Protein AF-A0A954UXJ1-F1 (afdb_monomer)

Foldseek 3Di:
DDDPVLVLLLVQQCVQQDPPQQRADALVSSCVSVVHDSVVSVVSQVVCVVVQQWDADVPRHIGGDD

Mean predicted aligned error: 3.39 Å

Sequence (66 aa):
MTSLTVENYVKAIYQLTGDEAEQSASTGAVAAALRVSPSSVTSMLKTLHEIGLAKYRPYDGVRLTD

Structure (mmCIF, N/CA/C/O backbone):
data_AF-A0A954UXJ1-F1
#
_entry.id   AF-A0A954UXJ1-F1
#
loop_
_atom_site.group_PDB
_atom_site.id
_atom_site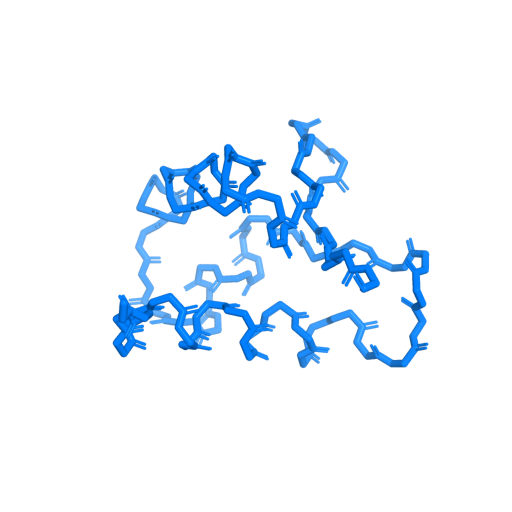.type_symbol
_atom_site.label_atom_id
_atom_site.label_alt_id
_atom_site.label_comp_id
_atom_site.label_asym_id
_atom_site.label_entity_id
_atom_site.label_seq_id
_atom_site.pdbx_PDB_ins_code
_atom_site.Cartn_x
_atom_site.Cartn_y
_atom_site.Cartn_z
_atom_site.occupancy
_atom_site.B_iso_or_equiv
_atom_site.auth_seq_id
_atom_site.auth_comp_id
_atom_site.auth_asym_id
_atom_site.auth_atom_id
_atom_site.pdbx_PDB_model_num
ATOM 1 N N . MET A 1 1 ? -19.482 -0.204 7.825 1.00 55.72 1 MET A N 1
ATOM 2 C CA . MET A 1 1 ? -19.414 0.868 6.810 1.00 55.72 1 MET A CA 1
ATOM 3 C C . MET A 1 1 ? -17.951 1.055 6.456 1.00 55.72 1 MET A C 1
ATOM 5 O O . MET A 1 1 ? -17.165 1.308 7.363 1.00 55.72 1 MET A O 1
ATOM 9 N N . THR A 1 2 ? -17.571 0.855 5.198 1.00 71.62 2 THR A N 1
ATOM 10 C CA . THR A 1 2 ? -16.255 1.273 4.694 1.00 71.62 2 THR A CA 1
ATOM 11 C C . THR A 1 2 ? -16.204 2.798 4.670 1.00 71.62 2 THR A C 1
ATOM 13 O O . THR A 1 2 ? -17.211 3.448 4.401 1.00 71.62 2 THR A O 1
ATOM 16 N N . SER A 1 3 ? -15.069 3.388 5.043 1.00 90.88 3 SER A N 1
ATOM 17 C CA . SER A 1 3 ? -14.905 4.841 4.970 1.00 90.88 3 SER A CA 1
ATOM 18 C C . SER A 1 3 ? -14.523 5.259 3.551 1.00 90.88 3 SER A C 1
ATOM 20 O O . SER A 1 3 ? -13.892 4.490 2.825 1.00 90.88 3 SER A O 1
ATOM 22 N N . LEU A 1 4 ? -14.808 6.514 3.191 1.00 93.38 4 LEU A N 1
ATOM 23 C CA . LEU A 1 4 ? -14.354 7.105 1.926 1.00 93.38 4 LEU A CA 1
ATOM 24 C C . LEU A 1 4 ? -12.833 6.954 1.734 1.00 93.38 4 LEU A C 1
ATOM 26 O O . LEU A 1 4 ? -12.346 6.762 0.624 1.00 93.38 4 LEU A O 1
ATOM 30 N N . THR A 1 5 ? -12.068 7.000 2.827 1.00 94.06 5 THR A N 1
ATOM 31 C CA . THR A 1 5 ? -10.623 6.763 2.797 1.00 94.06 5 THR A CA 1
ATOM 32 C C . THR A 1 5 ? -10.301 5.338 2.354 1.00 94.06 5 THR A C 1
ATOM 34 O O . THR A 1 5 ? -9.479 5.168 1.462 1.00 94.06 5 THR A O 1
ATOM 37 N N . VAL A 1 6 ? -10.954 4.322 2.927 1.00 94.88 6 VAL A N 1
ATOM 38 C CA . VAL A 1 6 ? -10.748 2.915 2.537 1.00 94.88 6 VAL A CA 1
ATOM 39 C C . VAL A 1 6 ? -11.058 2.718 1.053 1.00 94.88 6 VAL A C 1
ATOM 41 O O . VAL A 1 6 ? -10.245 2.146 0.331 1.00 94.88 6 VAL A O 1
ATOM 44 N N . GLU A 1 7 ? -12.180 3.260 0.581 1.00 95.12 7 GLU A N 1
ATOM 45 C CA . GLU A 1 7 ? -12.595 3.159 -0.823 1.00 95.12 7 GLU A CA 1
ATOM 46 C C . GLU A 1 7 ? -11.584 3.806 -1.777 1.00 95.12 7 GLU A C 1
ATOM 48 O O . GLU A 1 7 ? -11.225 3.210 -2.794 1.00 95.12 7 GLU A O 1
ATOM 53 N N . ASN A 1 8 ? -11.057 4.983 -1.427 1.00 96.56 8 ASN A N 1
ATOM 54 C CA . ASN A 1 8 ? -10.027 5.651 -2.223 1.00 96.56 8 ASN A CA 1
ATOM 55 C C . ASN A 1 8 ? -8.742 4.821 -2.325 1.00 96.56 8 ASN A C 1
ATOM 57 O O . ASN A 1 8 ? -8.146 4.750 -3.400 1.00 96.56 8 ASN A O 1
ATOM 61 N N . TYR A 1 9 ? -8.323 4.168 -1.237 1.00 96.31 9 TYR A N 1
ATOM 62 C CA . TYR A 1 9 ? -7.147 3.298 -1.260 1.00 96.31 9 TYR A CA 1
ATOM 63 C C . TYR A 1 9 ? -7.368 2.039 -2.093 1.00 96.31 9 TYR A C 1
ATOM 65 O O . TYR A 1 9 ? -6.517 1.714 -2.918 1.00 96.31 9 TYR A O 1
ATOM 73 N N . VAL A 1 10 ? -8.506 1.362 -1.928 1.00 94.50 10 VAL A N 1
ATOM 74 C CA . VAL A 1 10 ? -8.849 0.178 -2.731 1.00 94.50 10 VAL A CA 1
ATOM 75 C C . VAL A 1 10 ? -8.880 0.536 -4.216 1.00 94.50 10 VAL A C 1
ATOM 77 O O . VAL A 1 10 ? -8.245 -0.136 -5.026 1.00 94.50 10 VAL A O 1
ATOM 80 N N . LYS A 1 11 ? -9.526 1.652 -4.571 1.00 94.94 11 LYS A N 1
ATOM 81 C CA . LYS A 1 11 ? -9.589 2.137 -5.953 1.00 94.94 11 LYS A CA 1
ATOM 82 C C . LYS A 1 11 ? -8.208 2.464 -6.522 1.00 94.94 11 LYS A C 1
ATOM 84 O O . LYS A 1 11 ? -7.926 2.100 -7.659 1.00 94.94 11 LYS A O 1
ATOM 89 N N . ALA A 1 12 ? -7.350 3.129 -5.749 1.00 95.75 12 ALA A N 1
ATOM 90 C CA . ALA A 1 12 ? -5.994 3.448 -6.188 1.00 95.75 12 ALA A CA 1
ATOM 91 C C . ALA A 1 12 ? -5.154 2.185 -6.414 1.00 95.75 12 ALA A C 1
ATOM 93 O O . ALA A 1 12 ? -4.442 2.106 -7.410 1.00 95.75 12 ALA A O 1
ATOM 94 N N . ILE A 1 13 ? -5.257 1.190 -5.526 1.00 94.19 13 ILE A N 1
ATOM 95 C CA . ILE A 1 13 ? -4.562 -0.093 -5.696 1.00 94.19 13 ILE A CA 1
ATOM 96 C C . IL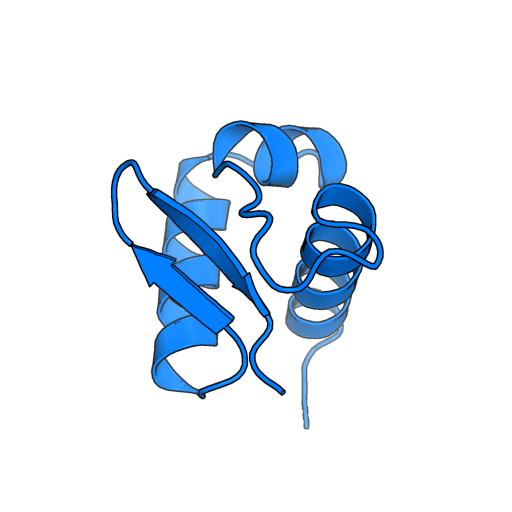E A 1 13 ? -5.069 -0.787 -6.962 1.00 94.19 13 ILE A C 1
ATOM 98 O O . ILE A 1 13 ? -4.245 -1.126 -7.801 1.00 94.19 13 ILE A O 1
ATOM 102 N N . TYR A 1 14 ? -6.389 -0.894 -7.154 1.00 93.06 14 TYR A N 1
ATOM 103 C CA . TYR A 1 14 ? -6.984 -1.491 -8.357 1.00 93.06 14 TYR A CA 1
ATOM 104 C C . TYR A 1 14 ? -6.479 -0.830 -9.650 1.00 93.06 14 TYR A C 1
ATOM 106 O O . TYR A 1 14 ? -6.083 -1.501 -10.597 1.00 93.06 14 TYR A O 1
ATOM 114 N N . GLN A 1 15 ? -6.434 0.505 -9.685 1.00 93.12 15 GLN A N 1
ATOM 115 C CA . GLN A 1 15 ? -5.948 1.253 -10.850 1.00 93.12 15 GLN A CA 1
ATOM 116 C C . GLN A 1 15 ? -4.452 1.047 -11.125 1.00 93.12 15 GLN A C 1
ATOM 118 O O . GLN A 1 15 ? -4.032 1.144 -12.275 1.00 93.12 15 GLN A O 1
ATOM 123 N N . LEU A 1 16 ? -3.650 0.800 -10.086 1.00 92.81 16 LEU A N 1
ATOM 124 C CA . LEU A 1 16 ? -2.208 0.574 -10.205 1.00 92.81 16 LEU A CA 1
ATOM 125 C C . LEU A 1 16 ? -1.862 -0.874 -10.570 1.00 92.81 16 LEU A C 1
ATOM 127 O O . LEU A 1 16 ? -0.841 -1.095 -11.218 1.00 92.81 16 LEU A O 1
ATOM 131 N N . THR A 1 17 ? -2.672 -1.845 -10.143 1.00 89.56 17 THR A N 1
ATOM 132 C CA . THR A 1 17 ? -2.478 -3.265 -10.469 1.00 89.56 17 THR A CA 1
ATOM 133 C C . THR A 1 17 ? -3.092 -3.644 -11.817 1.00 89.56 17 THR A C 1
ATOM 135 O O . THR A 1 17 ? -2.618 -4.576 -12.457 1.00 89.56 17 THR A O 1
ATOM 138 N N . GLY A 1 18 ? -4.102 -2.901 -12.283 1.00 81.44 18 GLY A N 1
ATOM 139 C CA . GLY A 1 18 ? -4.845 -3.239 -13.497 1.00 81.44 18 GLY A CA 1
ATOM 140 C C . GLY A 1 18 ? -5.655 -4.528 -13.328 1.00 81.44 18 GLY A C 1
ATOM 141 O O . GLY A 1 18 ? -5.964 -4.926 -12.206 1.00 81.44 18 GLY A O 1
ATOM 142 N N . ASP A 1 19 ? -5.976 -5.184 -14.446 1.00 73.00 19 ASP A N 1
ATOM 143 C CA . ASP A 1 19 ? -6.712 -6.461 -14.464 1.00 73.00 19 ASP A CA 1
ATOM 144 C C . ASP A 1 19 ? -5.821 -7.683 -14.148 1.00 73.00 19 ASP A C 1
ATOM 146 O O . ASP A 1 19 ? -6.291 -8.821 -14.131 1.00 73.00 19 ASP A O 1
ATOM 150 N N . GLU A 1 20 ? -4.527 -7.477 -13.885 1.00 74.69 20 GLU A N 1
ATOM 151 C CA . GLU A 1 20 ? -3.597 -8.554 -13.553 1.00 74.69 20 GLU A CA 1
ATOM 152 C C . GLU A 1 20 ? -3.622 -8.850 -12.048 1.00 74.69 20 GLU A C 1
ATOM 154 O O . GLU A 1 20 ? -3.027 -8.144 -11.235 1.00 74.69 20 GLU A O 1
ATOM 159 N N . ALA A 1 21 ? -4.279 -9.950 -11.670 1.00 65.50 21 ALA A N 1
ATOM 160 C CA . ALA A 1 21 ? -4.416 -10.384 -10.275 1.00 65.50 21 ALA A CA 1
ATOM 161 C C . ALA A 1 21 ? -3.073 -10.668 -9.560 1.00 65.50 21 ALA A C 1
ATOM 163 O O . ALA A 1 21 ? -3.012 -10.694 -8.327 1.00 65.50 21 ALA A O 1
ATOM 164 N N . GLU A 1 22 ? -1.993 -10.891 -10.314 1.00 72.06 22 GLU A N 1
ATOM 165 C CA . GLU A 1 22 ? -0.647 -11.129 -9.775 1.00 72.06 22 GLU A CA 1
ATOM 166 C C . GLU A 1 22 ? 0.184 -9.845 -9.617 1.00 72.06 22 GLU A C 1
ATOM 168 O O . GLU A 1 22 ? 1.211 -9.861 -8.933 1.00 72.06 22 GLU A O 1
ATOM 173 N N . GLN A 1 23 ? -0.271 -8.725 -10.185 1.00 83.94 23 GLN A N 1
ATOM 174 C CA . GLN A 1 23 ? 0.423 -7.446 -10.119 1.00 83.94 23 GLN A CA 1
ATOM 175 C C . GLN A 1 23 ? 0.250 -6.828 -8.724 1.00 83.94 23 GLN A C 1
ATOM 177 O O . GLN A 1 23 ? -0.859 -6.689 -8.208 1.00 83.94 23 GLN A O 1
ATOM 182 N N . SER A 1 24 ? 1.358 -6.412 -8.110 1.00 90.00 24 SER A N 1
ATOM 183 C CA . SER A 1 24 ? 1.351 -5.678 -6.840 1.00 90.00 24 SER A CA 1
ATOM 184 C C . SER A 1 24 ? 1.660 -4.200 -7.063 1.00 90.00 24 SER A C 1
ATOM 186 O O . SER A 1 24 ? 2.620 -3.841 -7.746 1.00 90.00 24 SER A O 1
ATOM 188 N N . ALA A 1 25 ? 0.908 -3.322 -6.406 1.00 93.25 25 ALA A N 1
ATOM 189 C CA . ALA A 1 25 ? 1.218 -1.904 -6.318 1.00 93.25 25 ALA A CA 1
ATOM 190 C C . ALA A 1 25 ? 2.277 -1.652 -5.232 1.00 93.25 25 ALA A C 1
ATOM 192 O O . ALA A 1 25 ? 2.178 -2.150 -4.108 1.00 93.25 25 ALA A O 1
ATOM 193 N N . SER A 1 26 ? 3.290 -0.838 -5.529 1.00 94.38 26 SER A N 1
ATOM 194 C CA . SER A 1 26 ? 4.265 -0.430 -4.512 1.00 94.38 26 SER A CA 1
ATOM 195 C C . SER A 1 26 ? 3.680 0.635 -3.577 1.00 94.38 26 SER A C 1
ATOM 197 O O . SER A 1 26 ? 2.888 1.483 -3.994 1.00 94.38 26 SER A O 1
ATOM 199 N N . THR A 1 27 ? 4.124 0.664 -2.315 1.00 94.25 27 THR A N 1
ATOM 200 C CA . THR A 1 27 ? 3.739 1.709 -1.345 1.00 94.25 27 THR A CA 1
ATOM 201 C C . THR A 1 27 ? 3.991 3.116 -1.895 1.00 94.25 27 THR A C 1
ATOM 203 O O . THR A 1 27 ? 3.184 4.019 -1.687 1.00 94.25 27 THR A O 1
ATOM 206 N N . GLY A 1 28 ? 5.097 3.301 -2.624 1.00 94.75 28 GLY A N 1
ATOM 207 C CA . GLY A 1 28 ? 5.445 4.574 -3.256 1.00 94.75 28 GLY A CA 1
ATOM 208 C C . GLY A 1 28 ? 4.475 4.974 -4.369 1.00 94.75 28 GLY A C 1
ATOM 209 O O . GLY A 1 28 ? 4.064 6.131 -4.421 1.00 94.75 28 GLY A O 1
ATOM 210 N N . ALA A 1 29 ? 4.054 4.024 -5.210 1.00 95.06 29 ALA A N 1
ATOM 211 C CA . ALA A 1 29 ? 3.076 4.281 -6.266 1.00 95.06 29 ALA A CA 1
ATOM 212 C C . ALA A 1 29 ? 1.709 4.679 -5.689 1.00 95.06 29 ALA A C 1
ATOM 214 O O . ALA A 1 29 ? 1.117 5.664 -6.130 1.00 95.06 29 ALA A O 1
ATOM 215 N N . VAL A 1 30 ? 1.248 3.983 -4.645 1.00 95.75 30 VAL A N 1
ATOM 216 C CA . VAL A 1 30 ? -0.010 4.316 -3.953 1.00 95.75 30 VAL A CA 1
ATOM 217 C C . VAL A 1 30 ? 0.078 5.694 -3.285 1.00 95.75 30 VAL A C 1
ATOM 219 O O . VAL A 1 30 ? -0.855 6.492 -3.382 1.00 95.75 30 VAL A O 1
ATOM 222 N N . ALA A 1 31 ? 1.215 6.015 -2.657 1.00 97.06 31 ALA A N 1
ATOM 223 C CA . ALA A 1 31 ? 1.449 7.318 -2.031 1.00 97.06 31 ALA A CA 1
ATOM 224 C C . ALA A 1 31 ? 1.406 8.462 -3.054 1.00 97.06 31 ALA A C 1
ATOM 226 O O . ALA A 1 31 ? 0.777 9.492 -2.803 1.00 97.06 31 ALA A O 1
ATOM 227 N N . ALA A 1 32 ? 2.018 8.261 -4.225 1.00 97.19 32 ALA A N 1
ATOM 228 C CA . ALA A 1 32 ? 1.989 9.221 -5.321 1.00 97.19 32 ALA A CA 1
ATOM 229 C C . ALA A 1 32 ? 0.572 9.404 -5.892 1.00 97.19 32 ALA A C 1
ATOM 231 O O . ALA A 1 32 ? 0.133 10.541 -6.071 1.00 97.19 32 ALA A O 1
ATOM 232 N N . ALA A 1 33 ? -0.161 8.307 -6.114 1.00 96.75 33 ALA A N 1
ATOM 233 C CA . ALA A 1 33 ? -1.520 8.335 -6.656 1.00 96.75 33 ALA A CA 1
ATOM 234 C C . ALA A 1 33 ? -2.500 9.090 -5.741 1.00 96.75 33 ALA A C 1
ATOM 236 O O . ALA A 1 33 ? -3.316 9.879 -6.216 1.00 96.75 33 ALA A O 1
ATOM 237 N N . LEU A 1 34 ? -2.386 8.893 -4.425 1.00 96.94 34 LEU A N 1
ATOM 238 C CA . LEU A 1 34 ? -3.266 9.512 -3.429 1.00 96.94 34 LEU A CA 1
ATOM 239 C C . LEU A 1 34 ? -2.734 10.840 -2.866 1.00 96.94 34 LEU A C 1
ATOM 241 O O . LEU A 1 34 ? -3.436 11.489 -2.093 1.00 96.94 34 LEU A O 1
ATOM 245 N N . ARG A 1 35 ? -1.515 11.257 -3.243 1.00 97.12 35 ARG A N 1
ATOM 246 C CA . ARG A 1 35 ? -0.812 12.446 -2.717 1.00 97.12 35 ARG A CA 1
ATOM 247 C C . ARG A 1 35 ? -0.730 12.474 -1.186 1.00 97.12 35 ARG A C 1
ATOM 249 O O . ARG A 1 35 ? -0.961 13.500 -0.548 1.00 97.12 35 ARG A O 1
ATOM 256 N N . VAL A 1 36 ? -0.378 11.338 -0.601 1.00 96.81 36 VAL A N 1
ATOM 257 C CA . VAL A 1 36 ? -0.210 11.152 0.849 1.00 96.81 36 VAL A CA 1
ATOM 258 C C . VAL A 1 36 ? 1.204 10.670 1.160 1.00 96.81 36 VAL A C 1
ATOM 260 O O . VAL A 1 36 ? 1.941 10.247 0.272 1.00 96.81 36 VAL A O 1
ATOM 263 N N . SER A 1 37 ? 1.611 10.715 2.428 1.00 97.19 37 SER A N 1
ATOM 264 C CA . SER A 1 37 ? 2.929 10.211 2.818 1.00 97.19 37 SER A CA 1
ATOM 265 C C . SER A 1 37 ? 3.016 8.676 2.706 1.00 97.19 37 SER A C 1
ATOM 267 O O . SER A 1 37 ? 2.043 7.978 3.011 1.00 97.19 37 SER A O 1
ATOM 269 N N . PRO A 1 38 ? 4.195 8.110 2.375 1.00 94.50 38 PRO A N 1
ATOM 270 C CA . PRO A 1 38 ? 4.409 6.658 2.380 1.00 94.50 38 PRO A CA 1
ATOM 271 C C . PRO A 1 38 ? 4.130 5.993 3.736 1.00 94.50 38 PRO A C 1
ATOM 273 O O . PRO A 1 38 ? 3.710 4.836 3.794 1.00 94.50 38 PRO A O 1
ATOM 27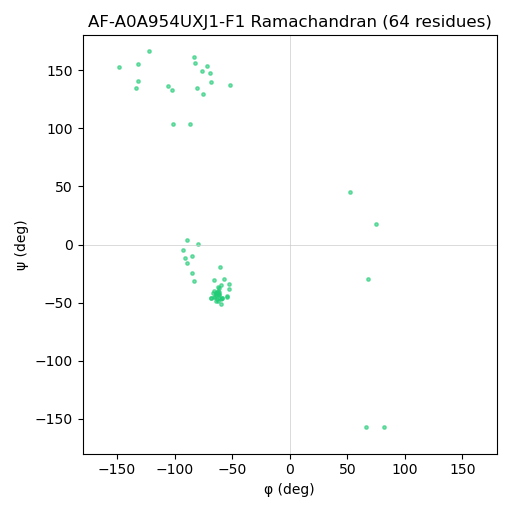6 N N . SER A 1 39 ? 4.333 6.725 4.837 1.00 94.94 39 SER A N 1
ATOM 277 C CA . SER A 1 39 ? 4.009 6.264 6.190 1.00 94.94 39 SER A CA 1
ATOM 278 C C . SER A 1 39 ? 2.505 6.060 6.381 1.00 94.94 39 SER A C 1
ATOM 280 O O . SER A 1 39 ? 2.097 5.011 6.876 1.00 94.94 39 SER A O 1
ATOM 282 N N . SER A 1 40 ? 1.679 7.005 5.921 1.00 95.62 40 SER A N 1
ATOM 283 C CA . SER A 1 40 ? 0.216 6.890 5.957 1.00 95.62 40 SER A CA 1
ATOM 284 C C . SER A 1 40 ? -0.278 5.733 5.098 1.00 95.62 40 SER A C 1
ATOM 286 O O . SER A 1 40 ? -1.139 4.971 5.539 1.00 95.62 40 SER A O 1
ATOM 288 N N . VAL A 1 41 ? 0.319 5.551 3.913 1.00 96.25 41 VAL A N 1
ATOM 289 C CA . VAL A 1 41 ? 0.012 4.395 3.066 1.00 96.25 41 VAL A CA 1
ATOM 290 C C . VAL A 1 41 ? 0.328 3.104 3.797 1.00 96.25 41 VAL A C 1
ATOM 292 O O . VAL A 1 41 ? -0.547 2.262 3.915 1.00 96.25 41 VAL A O 1
ATOM 295 N N . THR A 1 42 ? 1.528 2.964 4.359 1.00 95.00 42 THR A N 1
ATOM 296 C CA . THR A 1 42 ? 1.929 1.745 5.080 1.00 95.00 42 THR A CA 1
ATOM 297 C C . THR A 1 42 ? 0.942 1.379 6.187 1.00 95.00 42 THR A C 1
ATOM 299 O O . THR A 1 42 ? 0.574 0.212 6.312 1.00 95.00 42 THR A O 1
ATOM 302 N N . SER A 1 43 ? 0.492 2.359 6.974 1.00 95.69 43 SER A N 1
ATOM 303 C CA . SER A 1 43 ? -0.528 2.134 8.003 1.00 95.69 43 SER A CA 1
ATOM 304 C C . SER A 1 43 ? -1.847 1.651 7.398 1.00 95.69 43 SER A C 1
ATOM 306 O O . SER A 1 43 ? -2.396 0.659 7.865 1.00 95.69 43 SER A O 1
ATOM 308 N N . MET A 1 44 ? -2.321 2.287 6.323 1.00 96.12 44 MET A N 1
ATOM 309 C CA . MET A 1 44 ? -3.558 1.879 5.654 1.00 96.12 44 MET A CA 1
ATOM 310 C C . MET A 1 44 ? -3.449 0.492 5.009 1.00 96.12 44 MET A C 1
ATOM 312 O O . MET A 1 44 ? -4.375 -0.300 5.126 1.00 96.12 44 MET A O 1
ATOM 316 N N . LEU A 1 45 ? -2.321 0.151 4.379 1.00 95.38 45 LEU A N 1
ATOM 317 C CA . LEU A 1 45 ? -2.115 -1.173 3.781 1.00 95.38 45 LEU A CA 1
ATOM 318 C C . LEU A 1 45 ? -2.150 -2.286 4.835 1.00 95.38 45 LEU A C 1
ATOM 320 O O . LEU A 1 45 ? -2.697 -3.354 4.569 1.00 95.38 45 LEU A O 1
ATOM 324 N N . LYS A 1 46 ? -1.625 -2.028 6.042 1.00 94.88 46 LYS A N 1
ATOM 325 C CA . LYS A 1 46 ? -1.770 -2.944 7.184 1.00 94.88 46 LYS A CA 1
ATOM 326 C C . LYS A 1 46 ? -3.233 -3.095 7.592 1.00 94.88 46 LYS A C 1
ATOM 328 O O . LYS A 1 46 ? -3.696 -4.220 7.713 1.00 94.88 46 LYS A O 1
ATOM 333 N N . THR A 1 47 ? -3.976 -1.994 7.712 1.00 94.88 47 THR A N 1
ATOM 334 C CA . THR A 1 47 ? -5.411 -2.047 8.028 1.00 94.88 47 THR A CA 1
ATOM 335 C C . THR A 1 47 ? -6.197 -2.828 6.975 1.00 94.88 47 THR A C 1
ATOM 337 O O . THR A 1 47 ? -6.971 -3.706 7.335 1.00 94.88 47 THR A O 1
ATOM 340 N N . LEU A 1 48 ? -5.976 -2.565 5.680 1.00 94.94 48 LEU A N 1
ATOM 341 C CA . LEU A 1 48 ? -6.613 -3.305 4.581 1.00 94.94 48 LEU A CA 1
ATOM 342 C C . LEU A 1 48 ? -6.285 -4.802 4.629 1.00 94.94 48 LEU A C 1
ATOM 344 O O . LEU A 1 48 ? -7.136 -5.626 4.302 1.00 94.94 48 LEU A O 1
ATOM 348 N N . HIS A 1 49 ? -5.070 -5.151 5.052 1.00 95.06 49 HIS A N 1
ATOM 349 C CA . HIS A 1 49 ? -4.662 -6.535 5.250 1.00 95.06 49 HIS A CA 1
ATOM 350 C C . HIS A 1 49 ? -5.382 -7.205 6.420 1.00 95.06 49 HIS A C 1
ATOM 352 O O . HIS A 1 49 ? -5.896 -8.311 6.267 1.00 95.06 49 HIS A O 1
ATOM 358 N N . GLU A 1 50 ? -5.475 -6.520 7.557 1.00 94.25 50 GLU A N 1
ATOM 359 C CA . GLU A 1 50 ? -6.168 -7.006 8.754 1.00 94.25 50 GLU A CA 1
ATOM 360 C C . GLU A 1 50 ? -7.662 -7.247 8.506 1.00 94.25 50 GLU A C 1
ATOM 362 O O . GLU A 1 50 ? -8.216 -8.223 9.006 1.00 94.25 50 GLU A O 1
ATOM 367 N N . ILE A 1 51 ? -8.308 -6.397 7.701 1.00 93.62 51 ILE A N 1
ATOM 368 C CA . ILE A 1 51 ? -9.730 -6.543 7.346 1.00 93.62 51 ILE A CA 1
ATOM 369 C C . ILE A 1 51 ? -9.966 -7.408 6.097 1.00 93.62 51 ILE A C 1
ATOM 371 O O . ILE A 1 51 ? -11.104 -7.537 5.655 1.00 93.62 51 ILE A O 1
ATOM 375 N N . GLY A 1 52 ? -8.910 -7.991 5.520 1.00 92.88 52 GLY A N 1
ATOM 376 C CA . GLY A 1 52 ? -9.012 -8.952 4.422 1.00 92.88 52 GLY A CA 1
ATOM 377 C C . GLY A 1 52 ? -9.338 -8.368 3.044 1.00 92.88 52 GLY A C 1
ATOM 378 O O . GLY A 1 52 ? -9.726 -9.129 2.164 1.00 92.88 52 GLY A O 1
ATOM 379 N N . LEU A 1 53 ? -9.167 -7.057 2.836 1.00 92.62 53 LEU A N 1
ATOM 380 C CA . LEU A 1 53 ? -9.367 -6.390 1.537 1.00 92.62 53 LEU A CA 1
ATOM 381 C C . LEU A 1 53 ? -8.101 -6.353 0.668 1.00 92.62 53 LEU A C 1
ATOM 383 O O . LEU A 1 53 ? -8.167 -6.052 -0.523 1.00 92.62 53 LEU A O 1
ATOM 387 N N . ALA A 1 54 ? -6.926 -6.597 1.255 1.00 93.00 54 ALA A N 1
ATOM 388 C CA . ALA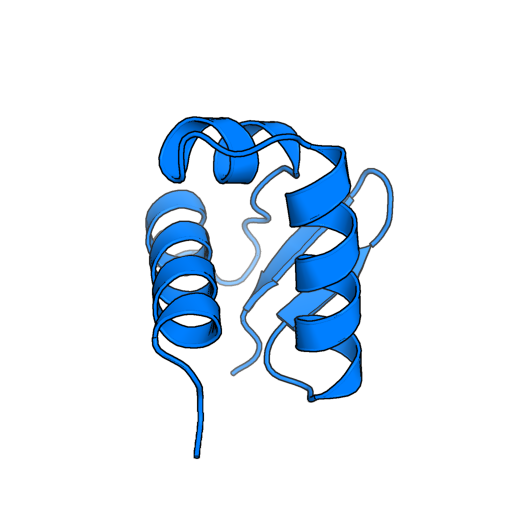 A 1 54 ? -5.672 -6.593 0.517 1.00 93.00 54 ALA A CA 1
ATOM 389 C C . ALA A 1 54 ? -4.638 -7.569 1.090 1.00 93.00 54 ALA A C 1
ATOM 391 O O . ALA A 1 54 ? -4.581 -7.856 2.286 1.00 93.00 54 ALA A O 1
ATOM 392 N N . LYS A 1 55 ? -3.741 -8.055 0.237 1.00 92.88 55 LYS A N 1
ATOM 393 C CA . LYS A 1 55 ? -2.529 -8.773 0.641 1.00 92.88 55 LYS A CA 1
ATOM 394 C C . LYS A 1 55 ? -1.355 -7.814 0.543 1.00 92.88 55 LYS A C 1
ATOM 396 O O . LYS A 1 55 ? -0.881 -7.528 -0.552 1.00 92.88 55 LYS A O 1
ATOM 401 N N . TYR A 1 56 ? -0.902 -7.326 1.694 1.00 92.75 56 TYR A N 1
ATOM 402 C CA . TYR A 1 56 ? 0.288 -6.491 1.807 1.00 92.75 56 TYR A CA 1
ATOM 403 C C . TYR A 1 56 ? 1.468 -7.317 2.319 1.00 92.75 56 TYR A C 1
ATOM 405 O O . TYR A 1 56 ? 1.348 -8.036 3.314 1.00 92.75 56 TYR A O 1
ATOM 413 N N . ARG A 1 57 ? 2.620 -7.188 1.661 1.00 86.94 57 ARG A N 1
ATOM 414 C CA . ARG A 1 57 ? 3.896 -7.725 2.137 1.00 86.94 57 ARG A CA 1
ATOM 415 C C . ARG A 1 57 ? 4.981 -6.654 1.999 1.00 86.94 57 ARG A C 1
ATOM 417 O O . ARG A 1 57 ? 5.057 -5.998 0.958 1.00 86.94 57 ARG A O 1
ATOM 424 N N . PRO A 1 58 ? 5.827 -6.451 3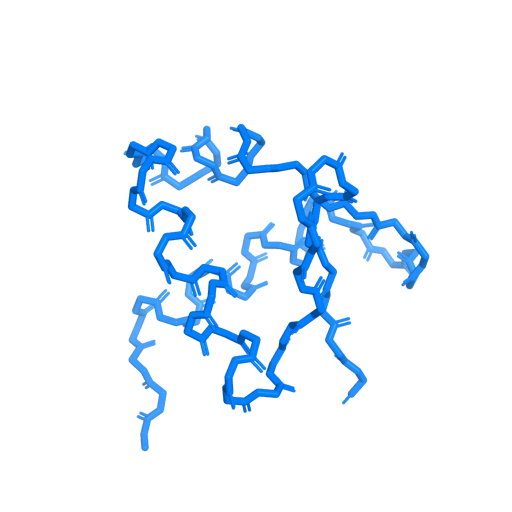.028 1.00 83.62 58 PRO A N 1
ATOM 425 C CA . PRO A 1 58 ? 6.983 -5.572 2.903 1.00 83.62 58 PRO A CA 1
ATOM 426 C C . PRO A 1 58 ? 7.815 -5.962 1.679 1.00 83.62 58 PRO A C 1
ATOM 428 O O . PRO A 1 58 ? 8.029 -7.147 1.451 1.00 83.62 58 PRO A O 1
ATOM 431 N N . TYR A 1 59 ? 8.271 -4.969 0.913 1.00 80.00 59 TYR A N 1
ATOM 432 C CA . TYR A 1 59 ? 9.056 -5.119 -0.326 1.00 80.00 59 TYR A CA 1
ATOM 433 C C . TYR A 1 59 ? 8.317 -5.732 -1.531 1.00 80.00 59 TYR A C 1
ATOM 435 O O . TYR A 1 59 ? 8.598 -5.325 -2.653 1.00 80.00 59 TYR A O 1
ATOM 443 N N . ASP A 1 60 ? 7.324 -6.594 -1.312 1.00 81.44 60 ASP A N 1
ATOM 444 C CA . ASP A 1 60 ? 6.503 -7.208 -2.372 1.00 81.44 60 ASP A CA 1
ATOM 445 C C . ASP A 1 60 ? 5.308 -6.332 -2.811 1.00 81.44 60 ASP A C 1
ATOM 447 O O . ASP A 1 60 ? 4.631 -6.635 -3.794 1.00 81.44 60 ASP A O 1
ATOM 451 N N . GLY A 1 61 ? 5.019 -5.252 -2.077 1.00 89.06 61 GLY A N 1
ATOM 452 C CA . GLY A 1 61 ? 3.915 -4.335 -2.368 1.00 89.06 61 GLY A CA 1
ATOM 453 C C . GLY A 1 61 ? 2.559 -4.825 -1.849 1.00 89.06 61 GLY A C 1
ATOM 454 O O . GLY A 1 61 ? 2.470 -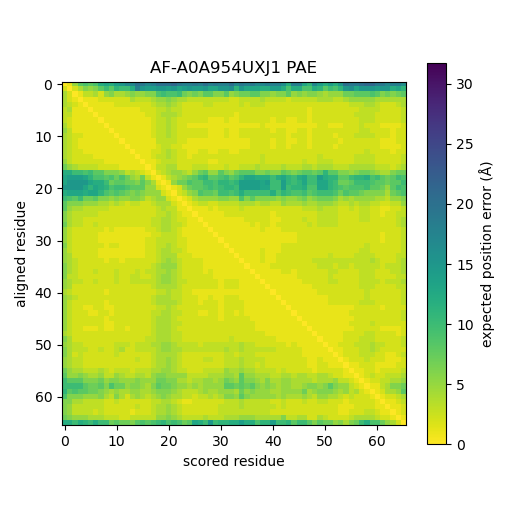5.581 -0.877 1.00 89.06 61 GLY A O 1
ATOM 455 N N . VAL A 1 62 ? 1.482 -4.335 -2.460 1.00 93.62 62 VAL A N 1
ATOM 456 C CA . VAL A 1 62 ? 0.101 -4.674 -2.106 1.00 93.62 62 VAL A CA 1
ATOM 457 C C . VAL A 1 62 ? -0.718 -5.044 -3.332 1.00 93.62 62 VAL A C 1
ATOM 459 O O . VAL A 1 62 ? -0.628 -4.388 -4.364 1.00 93.62 62 VAL A O 1
ATOM 462 N N . ARG A 1 63 ? -1.573 -6.051 -3.187 1.00 92.69 63 ARG A N 1
ATOM 463 C CA . ARG A 1 63 ? -2.615 -6.390 -4.163 1.00 92.69 63 ARG A CA 1
ATOM 464 C C . ARG A 1 63 ? -3.954 -6.586 -3.471 1.00 92.69 63 ARG A C 1
ATOM 466 O O . ARG A 1 63 ? -3.978 -6.908 -2.279 1.00 92.69 63 ARG A O 1
ATOM 473 N N . LEU A 1 64 ? -5.048 -6.395 -4.196 1.00 92.19 64 LEU A N 1
ATOM 474 C CA . LEU A 1 64 ? -6.383 -6.655 -3.663 1.00 92.19 64 LEU A CA 1
ATOM 475 C C . LEU A 1 64 ? -6.634 -8.159 -3.520 1.00 92.19 64 LEU A C 1
ATOM 477 O O . LEU A 1 64 ? -5.980 -8.987 -4.157 1.00 92.19 64 LEU A O 1
ATOM 481 N N . THR A 1 65 ? -7.516 -8.502 -2.593 1.00 89.62 65 THR A N 1
ATOM 482 C CA . THR A 1 65 ? -8.098 -9.843 -2.495 1.00 89.62 65 THR A CA 1
ATOM 483 C C . THR A 1 65 ? -9.274 -9.980 -3.465 1.00 89.62 65 THR A C 1
ATOM 485 O O . THR A 1 65 ? -9.778 -8.974 -3.958 1.00 89.62 65 THR A O 1
ATOM 488 N N . ASP A 1 66 ? -9.641 -11.229 -3.763 1.00 76.12 66 ASP A N 1
ATOM 489 C CA . ASP A 1 66 ? -10.829 -11.596 -4.552 1.00 76.12 66 ASP A CA 1
ATOM 490 C C . ASP A 1 66 ? -12.127 -11.296 -3.779 1.00 76.12 66 ASP A C 1
ATOM 492 O O . ASP A 1 66 ? -12.113 -11.490 -2.535 1.00 76.12 66 ASP A O 1
#

Solvent-accessible surface area (backbon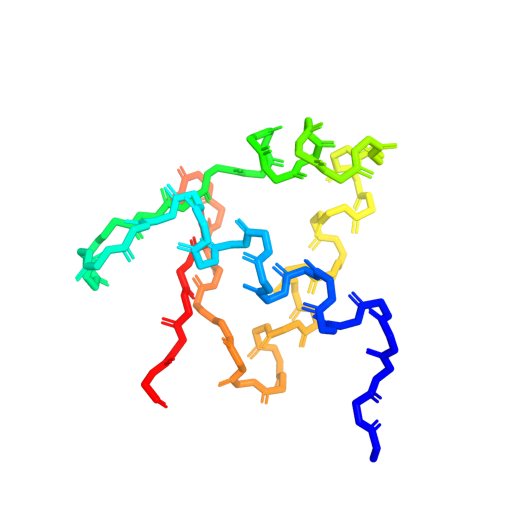e atoms only — not comparable to full-atom values): 3787 Å² total; per-residue (Å²): 132,86,48,75,67,56,54,53,50,55,52,48,42,46,70,63,26,54,93,44,86,84,39,50,25,42,54,64,57,52,12,62,75,68,73,48,55,53,67,59,38,52,56,48,44,50,51,34,32,76,72,61,55,25,54,58,44,89,97,66,21,33,29,71,53,136

Radius of gyration: 10.42 Å; Cα con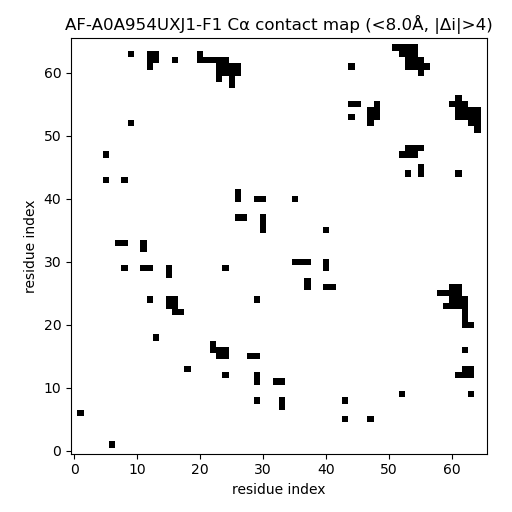tacts (8 Å, |Δi|>4): 82; chains: 1; b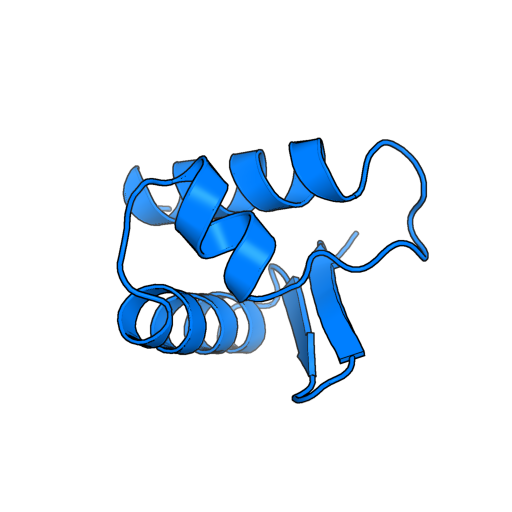ounding box: 28×24×23 Å

Nearest PDB structures (foldseek):
  1on2-assembly1_B  TM=8.830E-01  e=2.304E-04  Bacillus subtilis
  6kta-assembly1_A  TM=8.617E-01  e=1.537E-04  Halalkalibacterium halodurans C-125
  2qq9-assembly1_A-2  TM=8.497E-01  e=2.988E-03  Corynebacterium diphtheriae
  2y75-assembly1_C  TM=6.792E-01  e=8.217E-03  Bacillus subtilis
  7pgj-assembly1_A-2  TM=6.277E-01  e=8.217E-03  Streptomyces peucetius

Secondary structure (DSSP, 8-state):
---HHHHHHHHHHHHHHTT-TT--B-HHHHHHHHT--HHHHHHHHHHHHHTTSEEEETTTEEEE--

pLDDT: mean 90.67, std 8.39, range [55.72, 97.19]